Protein AF-A0A1G7J297-F1 (afdb_monomer)

Structure (mmCIF, N/CA/C/O backbone):
data_AF-A0A1G7J297-F1
#
_entry.id   AF-A0A1G7J297-F1
#
loop_
_atom_site.group_PDB
_atom_site.id
_atom_site.type_symbol
_atom_site.label_atom_id
_atom_site.label_alt_id
_atom_site.label_comp_id
_atom_site.label_asym_id
_atom_site.label_entity_id
_atom_site.label_seq_id
_atom_site.pdbx_PDB_ins_code
_atom_site.Cartn_x
_atom_site.Cartn_y
_atom_site.Cartn_z
_atom_site.occupancy
_atom_site.B_iso_or_equiv
_atom_site.auth_seq_id
_atom_site.auth_comp_id
_atom_site.auth_asym_id
_atom_site.auth_atom_id
_atom_site.pdbx_PDB_model_num
ATOM 1 N N . MET A 1 1 ? 20.120 28.623 -20.752 1.00 37.16 1 MET A N 1
ATOM 2 C CA . MET A 1 1 ? 19.771 27.201 -20.960 1.00 37.16 1 MET A CA 1
ATOM 3 C C . MET A 1 1 ? 18.443 26.952 -20.273 1.00 37.16 1 MET A C 1
ATOM 5 O O . MET A 1 1 ? 18.390 26.870 -19.055 1.00 37.16 1 MET A O 1
ATOM 9 N N . THR A 1 2 ? 17.358 26.977 -21.039 1.00 37.75 2 THR A N 1
ATOM 10 C CA . THR A 1 2 ? 15.998 26.819 -20.517 1.00 37.75 2 THR A CA 1
ATOM 11 C C . THR A 1 2 ? 15.784 25.346 -20.192 1.00 37.75 2 THR A C 1
ATOM 13 O O . THR A 1 2 ? 15.816 24.515 -21.097 1.00 37.75 2 THR A O 1
ATOM 16 N N . HIS A 1 3 ? 15.597 25.008 -18.915 1.00 46.00 3 HIS A N 1
ATOM 17 C CA . HIS A 1 3 ? 15.105 23.689 -18.530 1.00 46.00 3 HIS A CA 1
ATOM 18 C C . HIS A 1 3 ? 13.721 23.509 -19.158 1.00 46.00 3 HIS A C 1
ATOM 20 O O . HIS A 1 3 ? 12.732 24.050 -18.663 1.00 46.00 3 HIS A O 1
ATOM 26 N N . LEU A 1 4 ? 13.652 22.773 -20.268 1.00 46.34 4 LEU A N 1
ATOM 27 C CA . LEU A 1 4 ? 12.399 22.221 -20.760 1.00 46.34 4 LEU A CA 1
ATOM 28 C C . LEU A 1 4 ? 11.884 21.300 -19.658 1.00 46.34 4 LEU A C 1
ATOM 30 O O . LEU A 1 4 ? 12.352 20.178 -19.487 1.00 46.34 4 LEU A O 1
ATOM 34 N N . LYS A 1 5 ? 10.961 21.822 -18.850 1.00 51.22 5 LYS A N 1
ATOM 35 C CA . LYS A 1 5 ? 10.151 21.037 -17.928 1.00 51.22 5 LYS A CA 1
ATOM 36 C C . LYS A 1 5 ? 9.463 19.997 -18.806 1.00 51.22 5 LYS A C 1
ATOM 38 O O . LYS A 1 5 ? 8.600 20.372 -19.592 1.00 51.22 5 LYS A O 1
ATOM 43 N N . THR A 1 6 ? 9.899 18.741 -18.770 1.00 61.19 6 THR A N 1
ATOM 44 C CA . THR A 1 6 ? 9.299 17.685 -19.590 1.00 61.19 6 THR A CA 1
ATOM 45 C C . THR A 1 6 ? 7.828 17.582 -19.200 1.00 61.19 6 THR A C 1
ATOM 47 O O . THR A 1 6 ? 7.487 17.092 -18.122 1.00 61.19 6 THR A O 1
ATOM 50 N N . ILE A 1 7 ? 6.951 18.145 -20.031 1.00 73.44 7 ILE A N 1
ATOM 51 C CA . ILE A 1 7 ? 5.510 18.077 -19.830 1.00 73.44 7 ILE A CA 1
ATOM 52 C C . ILE A 1 7 ? 5.122 16.651 -20.202 1.00 73.44 7 ILE A C 1
ATOM 54 O O . ILE A 1 7 ? 5.205 16.273 -21.367 1.00 73.44 7 ILE A O 1
ATOM 58 N N . ARG A 1 8 ? 4.735 15.852 -19.202 1.00 80.88 8 ARG A N 1
ATOM 59 C CA . ARG A 1 8 ? 4.165 14.518 -19.432 1.00 80.88 8 ARG A CA 1
ATOM 60 C C . ARG A 1 8 ? 2.949 14.630 -20.349 1.00 80.88 8 ARG A C 1
ATOM 62 O O . ARG A 1 8 ? 2.193 15.597 -20.230 1.00 80.88 8 ARG A O 1
ATOM 69 N N . THR A 1 9 ? 2.716 13.650 -21.212 1.00 89.50 9 THR A N 1
ATOM 70 C CA . THR A 1 9 ? 1.456 13.547 -21.963 1.00 89.50 9 THR A CA 1
ATOM 71 C C . THR A 1 9 ? 0.275 13.311 -20.999 1.00 89.50 9 THR A C 1
ATOM 73 O O . THR A 1 9 ? 0.489 12.960 -19.835 1.00 89.50 9 THR A O 1
ATOM 76 N N . PRO A 1 10 ? -0.986 13.530 -21.421 1.00 90.75 10 PRO A N 1
ATOM 77 C CA . PRO A 1 10 ? -2.155 13.174 -20.612 1.00 90.75 10 PRO A CA 1
ATOM 78 C C . PRO A 1 10 ? -2.154 11.710 -20.157 1.00 90.75 10 PRO A C 1
ATOM 80 O O . PRO A 1 10 ? -2.418 11.441 -18.991 1.00 90.75 10 PRO A O 1
ATOM 83 N N . GLU A 1 11 ? -1.774 10.793 -21.042 1.00 88.19 11 GLU A N 1
ATOM 84 C CA . GLU A 1 11 ? -1.669 9.358 -20.755 1.00 88.19 11 GLU A CA 1
ATOM 85 C C . GLU A 1 11 ? -0.595 9.075 -19.701 1.00 88.19 11 GLU A C 1
ATOM 87 O O . GLU A 1 11 ? -0.849 8.388 -18.718 1.00 88.19 11 GLU A O 1
ATOM 92 N N . GLN A 1 12 ? 0.578 9.702 -19.828 1.00 89.50 12 GLN A N 1
ATOM 93 C CA . GLN A 1 12 ? 1.647 9.586 -18.835 1.00 89.50 12 GLN A CA 1
ATOM 94 C C . GLN A 1 12 ? 1.254 10.164 -17.469 1.00 89.50 12 GLN A C 1
ATOM 96 O O . GLN A 1 12 ? 1.803 9.744 -16.451 1.00 89.50 12 GLN A O 1
ATOM 101 N N . ARG A 1 13 ? 0.344 11.149 -17.420 1.00 89.38 13 ARG A N 1
ATOM 102 C CA . ARG A 1 13 ? -0.214 11.649 -16.154 1.00 89.38 13 ARG A CA 1
ATOM 103 C C . ARG A 1 13 ? -1.190 10.651 -15.546 1.00 89.38 13 ARG A C 1
ATOM 105 O O . ARG A 1 13 ? -1.020 10.333 -14.379 1.00 89.38 13 ARG A O 1
ATOM 112 N N . ALA A 1 14 ? -2.124 10.130 -16.339 1.00 89.81 14 ALA A N 1
ATOM 113 C CA . ALA A 1 14 ? -3.064 9.109 -15.882 1.00 89.81 14 ALA A CA 1
ATOM 114 C C . ALA A 1 14 ? -2.321 7.881 -15.332 1.00 89.81 14 ALA A C 1
ATOM 116 O O . ALA A 1 14 ? -2.570 7.456 -14.210 1.00 89.81 14 ALA A O 1
ATOM 117 N N . GLU A 1 15 ? -1.307 7.396 -16.051 1.00 89.31 15 GLU A N 1
ATOM 118 C CA . GLU A 1 15 ? -0.475 6.295 -15.568 1.00 89.31 15 GLU A CA 1
ATOM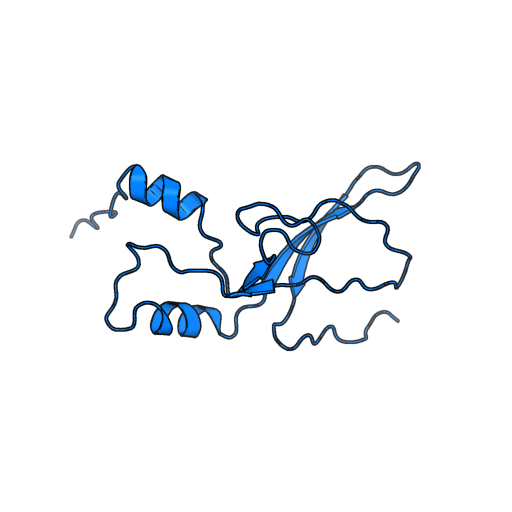 119 C C . GLU A 1 15 ? 0.327 6.676 -14.313 1.00 89.31 15 GLU A C 1
ATO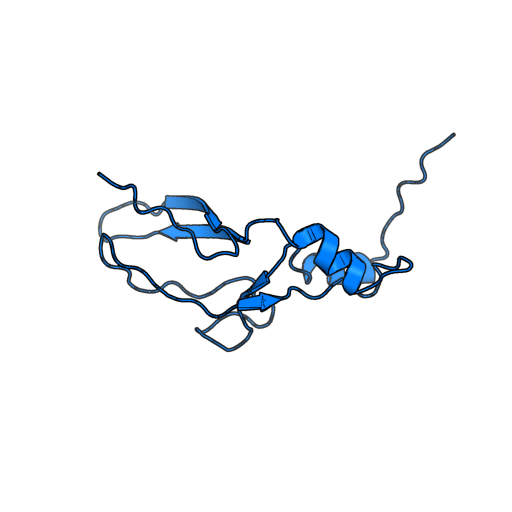M 121 O O . GLU A 1 15 ? 0.443 5.886 -13.378 1.00 89.31 15 GLU A O 1
ATOM 126 N N . ALA A 1 16 ? 0.874 7.895 -14.243 1.00 87.81 16 ALA A N 1
ATOM 127 C CA . ALA A 1 16 ? 1.579 8.345 -13.042 1.00 87.81 16 ALA A CA 1
ATOM 128 C C . ALA A 1 16 ? 0.671 8.363 -11.804 1.00 87.81 16 ALA A C 1
ATOM 130 O O . ALA A 1 16 ? 1.161 8.076 -10.709 1.00 87.81 16 ALA A O 1
ATOM 131 N N . ASP A 1 17 ? -0.610 8.684 -11.994 1.00 89.25 17 ASP A N 1
ATOM 132 C CA . ASP A 1 17 ? -1.634 8.683 -10.952 1.00 89.25 17 ASP A CA 1
ATOM 133 C C . ASP A 1 17 ? -2.077 7.266 -10.579 1.00 89.25 17 ASP A C 1
ATOM 135 O O . ASP A 1 17 ? -2.554 7.078 -9.463 1.00 89.25 17 ASP A O 1
ATOM 139 N N . GLU A 1 18 ? -1.872 6.271 -11.451 1.00 90.50 18 GLU A N 1
ATOM 140 C CA . GLU A 1 18 ? -2.138 4.847 -11.209 1.00 90.50 18 GLU A CA 1
ATOM 141 C C . GLU A 1 18 ? -0.955 4.104 -10.569 1.00 90.50 18 GLU A C 1
ATOM 143 O O . GLU A 1 18 ? -1.163 3.147 -9.817 1.00 90.50 18 GLU A O 1
ATOM 148 N N . VAL A 1 19 ? 0.270 4.602 -10.717 1.00 90.62 19 VAL A N 1
ATOM 149 C CA . VAL A 1 19 ? 1.479 3.997 -10.133 1.00 90.62 19 VAL A CA 1
ATOM 150 C C . VAL A 1 19 ? 1.658 4.349 -8.650 1.00 90.62 19 VAL A C 1
ATOM 152 O O . VAL A 1 19 ? 1.568 5.507 -8.243 1.00 90.62 19 VAL A O 1
ATOM 155 N N . ILE A 1 20 ? 1.985 3.343 -7.832 1.00 92.75 20 ILE A N 1
ATOM 156 C CA . ILE A 1 20 ? 2.512 3.551 -6.477 1.00 92.75 20 ILE A CA 1
ATOM 157 C C . ILE A 1 20 ? 4.015 3.823 -6.570 1.00 92.75 20 ILE A C 1
ATOM 159 O O . ILE A 1 20 ? 4.805 2.942 -6.893 1.00 92.75 20 ILE A O 1
ATOM 163 N N . TRP A 1 21 ? 4.422 5.050 -6.249 1.00 91.25 21 TRP A N 1
ATOM 164 C CA . TRP A 1 21 ? 5.819 5.498 -6.292 1.00 91.25 21 TRP A CA 1
ATOM 165 C C . TRP A 1 21 ? 6.602 5.070 -5.047 1.00 91.25 21 TRP A C 1
ATOM 167 O O . TRP A 1 21 ? 7.051 5.898 -4.248 1.00 91.25 21 TRP A O 1
ATOM 177 N N . GLY A 1 22 ? 6.742 3.762 -4.870 1.00 91.94 22 GLY A N 1
ATOM 178 C CA . GLY A 1 22 ? 7.376 3.156 -3.708 1.00 91.94 22 GLY A CA 1
ATOM 179 C C . GLY A 1 22 ? 7.711 1.687 -3.943 1.00 91.94 22 GLY A C 1
ATOM 180 O O . GLY A 1 22 ? 7.392 1.148 -4.999 1.00 91.94 22 GLY A O 1
ATOM 181 N N . PRO A 1 23 ? 8.328 1.017 -2.962 1.00 93.06 23 PRO A N 1
ATOM 182 C CA . PRO A 1 23 ? 8.814 -0.351 -3.136 1.00 93.06 23 PRO A CA 1
ATOM 183 C C . PRO A 1 23 ? 7.696 -1.380 -3.323 1.00 93.06 23 PRO A C 1
ATOM 185 O O . PRO A 1 23 ? 7.856 -2.330 -4.083 1.00 93.06 23 PRO A O 1
ATOM 188 N N . TYR A 1 24 ? 6.564 -1.174 -2.649 1.00 93.88 24 TYR A N 1
ATOM 189 C CA . TYR A 1 24 ? 5.466 -2.126 -2.585 1.00 93.88 24 TYR A CA 1
ATOM 190 C C . TYR A 1 24 ? 4.110 -1.425 -2.637 1.00 93.88 24 TYR A C 1
ATOM 192 O O . TYR A 1 24 ? 3.966 -0.294 -2.163 1.00 93.88 24 TYR A O 1
ATOM 200 N N . ARG A 1 25 ? 3.122 -2.156 -3.151 1.00 95.25 25 ARG A N 1
ATOM 201 C CA . ARG A 1 25 ? 1.685 -1.871 -3.069 1.00 95.25 25 ARG A CA 1
ATOM 202 C C . ARG A 1 25 ? 0.981 -3.015 -2.344 1.00 95.25 25 ARG A C 1
ATOM 204 O O . ARG A 1 25 ? 1.518 -4.123 -2.299 1.00 95.25 25 ARG A O 1
ATOM 211 N N . PHE A 1 26 ? -0.224 -2.793 -1.826 1.00 96.19 26 PHE A N 1
ATOM 212 C CA . PHE A 1 26 ? -1.052 -3.918 -1.385 1.00 96.19 26 PHE A CA 1
ATOM 213 C C . PHE A 1 26 ? -1.338 -4.842 -2.571 1.00 96.19 26 PHE A C 1
ATOM 215 O O . PHE A 1 26 ? -1.501 -4.365 -3.695 1.00 96.19 26 PHE A O 1
ATOM 222 N N . ARG A 1 27 ? -1.370 -6.158 -2.345 1.00 96.69 27 ARG A N 1
ATOM 223 C CA . ARG A 1 27 ? -1.670 -7.122 -3.409 1.00 96.69 27 ARG A CA 1
ATOM 224 C C . ARG A 1 27 ? -3.129 -6.946 -3.851 1.00 96.69 27 ARG A C 1
ATOM 226 O O . ARG A 1 27 ? -4.014 -7.244 -3.050 1.00 96.69 27 ARG A O 1
ATOM 233 N N . PRO A 1 28 ? -3.408 -6.510 -5.095 1.00 96.69 28 PRO A N 1
ATOM 234 C CA . PRO A 1 28 ? -4.779 -6.267 -5.537 1.00 96.69 28 PRO A CA 1
ATOM 235 C C . PRO A 1 28 ? -5.666 -7.507 -5.384 1.00 96.69 28 PRO A C 1
ATOM 237 O O . PRO A 1 28 ? -5.268 -8.610 -5.764 1.00 96.69 28 PRO A O 1
ATOM 240 N N . GLY A 1 29 ? -6.864 -7.328 -4.822 1.00 95.31 29 GLY A N 1
ATOM 241 C CA . GLY A 1 29 ? -7.825 -8.415 -4.605 1.00 95.31 29 GLY A CA 1
ATOM 242 C C . GLY A 1 29 ? -7.511 -9.357 -3.433 1.00 95.31 29 GLY A C 1
ATOM 243 O O . GLY A 1 29 ? -8.303 -10.259 -3.166 1.00 95.31 29 GLY A O 1
ATOM 244 N N . VAL A 1 30 ? -6.404 -9.153 -2.710 1.00 96.94 30 VAL A N 1
ATOM 245 C CA . VAL A 1 30 ? -6.077 -9.863 -1.460 1.00 96.94 30 VAL A CA 1
ATOM 246 C C . VAL A 1 30 ? -6.208 -8.897 -0.287 1.00 96.94 30 VAL A C 1
ATOM 248 O O . VAL A 1 30 ? -5.983 -7.702 -0.445 1.00 96.94 30 VAL A O 1
ATOM 251 N N . ASP A 1 31 ? -6.646 -9.391 0.875 1.00 95.94 31 ASP A N 1
ATOM 252 C CA . ASP A 1 31 ? -6.950 -8.562 2.055 1.00 95.94 31 ASP A CA 1
ATOM 253 C C . ASP A 1 31 ? -7.926 -7.410 1.741 1.00 95.94 31 ASP A C 1
ATOM 255 O O . ASP A 1 31 ? -7.908 -6.353 2.370 1.00 95.94 31 ASP A O 1
ATOM 259 N N . TYR A 1 32 ? -8.784 -7.631 0.736 1.00 96.81 32 TYR A N 1
ATOM 260 C CA . TYR A 1 32 ? -9.729 -6.658 0.181 1.00 96.81 32 TYR A CA 1
ATOM 261 C C . TYR A 1 32 ? -9.075 -5.382 -0.372 1.00 96.81 32 TYR A C 1
ATOM 263 O O . TYR A 1 32 ? -9.740 -4.352 -0.487 1.00 96.81 32 TYR A O 1
ATOM 271 N N . ALA A 1 33 ? -7.790 -5.438 -0.730 1.00 97.69 33 ALA A N 1
ATOM 272 C CA . ALA A 1 33 ? -7.106 -4.324 -1.364 1.00 97.69 33 ALA A CA 1
ATOM 273 C C . ALA A 1 33 ? -7.772 -3.931 -2.689 1.00 97.69 33 ALA A C 1
ATOM 275 O O . ALA A 1 33 ? -8.227 -4.792 -3.453 1.00 97.69 33 ALA A O 1
ATOM 276 N N . ASP A 1 34 ? -7.791 -2.628 -2.972 1.00 96.56 34 ASP A N 1
ATOM 277 C CA . ASP A 1 34 ? -8.351 -2.110 -4.218 1.00 96.56 34 ASP A CA 1
ATOM 278 C C . ASP A 1 34 ? -7.592 -2.603 -5.466 1.00 96.56 34 ASP A C 1
ATOM 280 O O . ASP A 1 34 ? -6.501 -3.175 -5.394 1.00 96.56 34 ASP A O 1
ATOM 284 N N . ALA A 1 35 ? -8.179 -2.361 -6.641 1.00 95.56 35 ALA A N 1
ATOM 285 C CA . ALA A 1 35 ? -7.646 -2.827 -7.922 1.00 95.56 35 ALA A CA 1
ATOM 286 C C . ALA A 1 35 ? -6.218 -2.331 -8.222 1.00 95.56 35 ALA A C 1
ATOM 288 O O . ALA A 1 35 ? -5.498 -2.954 -9.004 1.00 95.56 35 ALA A O 1
ATOM 289 N N . LEU A 1 36 ? -5.798 -1.223 -7.610 1.00 94.31 36 LEU A N 1
ATOM 290 C CA . LEU A 1 36 ? -4.486 -0.622 -7.822 1.00 94.31 36 LEU A CA 1
ATOM 291 C C . LEU A 1 36 ? -3.501 -0.959 -6.691 1.00 94.31 36 LEU A C 1
ATOM 293 O O . LEU A 1 36 ? -2.305 -0.691 -6.833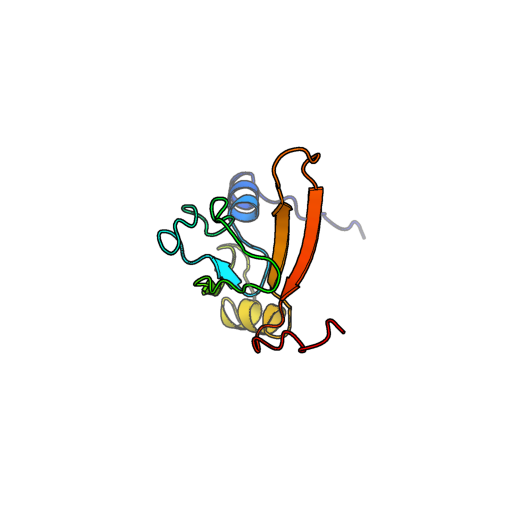 1.00 94.31 36 LEU A O 1
ATOM 297 N N . GLY A 1 37 ? -3.972 -1.573 -5.603 1.00 95.69 37 GLY A N 1
ATOM 298 C CA . GLY A 1 37 ? -3.194 -1.841 -4.399 1.00 95.69 37 GLY A CA 1
ATOM 299 C C . GLY A 1 37 ? -2.906 -0.589 -3.565 1.00 95.69 37 GLY A C 1
ATOM 300 O O . GLY A 1 37 ? -1.905 -0.563 -2.844 1.00 95.69 37 GLY A O 1
ATOM 301 N N . ARG A 1 38 ? -3.726 0.466 -3.694 1.00 94.94 38 ARG A N 1
ATOM 302 C CA . ARG A 1 38 ? -3.542 1.757 -2.999 1.00 94.94 38 ARG A CA 1
ATOM 303 C C . ARG A 1 38 ? -4.014 1.716 -1.555 1.00 94.94 38 ARG A C 1
ATOM 305 O O . ARG A 1 38 ? -3.371 2.302 -0.686 1.00 94.94 38 ARG A O 1
ATOM 312 N N . ALA A 1 39 ? -5.131 1.049 -1.312 1.00 96.19 39 ALA A N 1
ATOM 313 C CA . ALA A 1 39 ? -5.770 1.000 -0.013 1.00 96.19 39 ALA A CA 1
ATOM 314 C C . ALA A 1 39 ? -6.348 -0.384 0.282 1.00 96.19 39 ALA A C 1
ATOM 316 O O . ALA A 1 39 ? -6.701 -1.143 -0.621 1.00 96.19 39 ALA A O 1
ATOM 317 N N . VAL A 1 40 ? -6.483 -0.659 1.576 1.00 97.00 40 VAL A N 1
ATOM 318 C CA . VAL A 1 40 ? -7.313 -1.729 2.133 1.00 97.00 40 VAL A CA 1
ATOM 319 C C . VAL A 1 40 ? -8.464 -1.085 2.914 1.00 97.00 40 VAL A C 1
ATOM 321 O O . VAL A 1 40 ? -8.288 0.019 3.445 1.00 97.00 40 VAL A O 1
ATOM 324 N N . PRO A 1 41 ? -9.644 -1.719 2.991 1.00 96.19 41 PRO A N 1
ATOM 325 C CA . PRO A 1 41 ? -10.743 -1.199 3.791 1.00 96.19 41 PRO A CA 1
ATOM 326 C C . PRO A 1 41 ? -10.399 -1.204 5.290 1.00 96.19 41 PRO A C 1
ATOM 328 O O . PRO A 1 41 ? -9.531 -1.966 5.728 1.00 96.19 41 PRO A O 1
ATOM 331 N N . PRO A 1 42 ? -11.091 -0.386 6.104 1.00 94.62 42 PRO A N 1
ATOM 332 C CA . PRO A 1 42 ? -10.944 -0.423 7.553 1.00 94.62 42 PRO A CA 1
ATOM 333 C C . PRO A 1 42 ? -11.236 -1.815 8.121 1.00 94.62 42 PRO A C 1
ATOM 335 O O . PRO A 1 42 ? -12.189 -2.479 7.715 1.00 94.62 42 PRO A O 1
ATOM 338 N N . PHE A 1 43 ? -10.448 -2.225 9.111 1.00 94.12 43 PHE A N 1
ATOM 339 C CA . PHE A 1 43 ? -10.614 -3.481 9.838 1.00 94.12 43 PHE A CA 1
ATOM 340 C C . PHE A 1 43 ? -10.509 -3.228 11.349 1.00 94.12 43 PHE A C 1
ATOM 342 O O . PHE A 1 43 ? -9.843 -2.278 11.773 1.00 94.12 43 PHE A O 1
ATOM 349 N N . PRO A 1 44 ? -11.159 -4.055 12.186 1.00 93.25 44 PRO A N 1
ATOM 350 C CA . PRO A 1 44 ? -11.021 -3.944 13.629 1.00 93.25 44 PRO A CA 1
ATOM 351 C C . PRO A 1 44 ? -9.586 -4.276 14.051 1.00 93.25 44 PRO A C 1
ATOM 353 O O . PRO A 1 44 ? -9.026 -5.294 13.646 1.00 93.25 44 PRO A O 1
ATOM 356 N N . LEU A 1 45 ? -9.004 -3.435 14.903 1.00 91.75 45 LEU A N 1
ATOM 357 C CA . LEU A 1 45 ? -7.686 -3.657 15.485 1.00 91.75 45 LEU A CA 1
ATOM 358 C C . LEU A 1 45 ? -7.758 -3.415 16.991 1.00 91.75 45 LEU A C 1
ATOM 360 O O . LEU A 1 45 ? -8.125 -2.329 17.437 1.00 91.75 45 LEU A O 1
ATOM 364 N N . LEU A 1 46 ? -7.422 -4.439 17.774 1.00 89.31 46 LEU A N 1
ATOM 365 C CA . LEU A 1 46 ? -7.350 -4.319 19.228 1.00 89.31 46 LEU A CA 1
ATOM 366 C C . LEU A 1 46 ? -6.113 -3.508 19.644 1.00 89.31 46 LEU A C 1
ATOM 368 O O . LEU A 1 46 ? -5.105 -3.537 18.932 1.00 89.31 46 LEU A O 1
ATOM 372 N N . PRO A 1 47 ? -6.134 -2.832 20.808 1.00 84.50 47 PRO A N 1
ATOM 373 C CA . PRO A 1 47 ? -4.940 -2.203 21.369 1.00 84.50 47 PRO A CA 1
ATOM 374 C C . PRO A 1 47 ? -3.769 -3.191 21.458 1.00 84.50 47 PRO A C 1
ATOM 376 O O . PRO A 1 47 ? -3.923 -4.303 21.959 1.00 84.50 47 PRO A O 1
ATOM 379 N N . GLY A 1 48 ? -2.604 -2.804 20.930 1.00 84.69 48 GLY A N 1
ATOM 380 C CA . GLY A 1 48 ? -1.415 -3.667 20.850 1.00 84.69 48 GLY A CA 1
ATOM 381 C C . GLY A 1 48 ? -1.497 -4.796 19.811 1.00 84.69 48 GLY A C 1
ATOM 382 O O . GLY A 1 48 ? -0.509 -5.496 19.585 1.00 84.69 48 GLY A O 1
ATOM 383 N N . GLY A 1 49 ? -2.648 -4.962 19.157 1.00 87.50 49 GLY A N 1
ATOM 384 C CA . GLY A 1 49 ? -2.850 -5.914 18.078 1.00 87.50 49 GLY A CA 1
ATOM 385 C C . GLY A 1 49 ? -2.008 -5.581 16.851 1.00 87.50 49 GLY A C 1
ATOM 386 O O . GLY A 1 49 ? -1.599 -4.441 16.620 1.00 87.50 49 GLY A O 1
ATOM 387 N N . ARG A 1 50 ? -1.763 -6.605 16.035 1.00 86.19 50 ARG A N 1
ATOM 388 C CA . ARG A 1 50 ? -1.070 -6.487 14.752 1.00 86.19 50 ARG A CA 1
ATOM 389 C C . ARG A 1 50 ? -1.923 -7.132 13.675 1.00 86.19 50 ARG A C 1
ATOM 391 O O . ARG A 1 50 ? -2.562 -8.149 13.928 1.00 86.19 50 ARG A O 1
ATOM 398 N N . THR A 1 51 ? -1.894 -6.548 12.485 1.00 87.75 51 THR A N 1
ATOM 399 C CA . THR A 1 51 ? -2.438 -7.170 11.281 1.00 87.75 51 THR A CA 1
ATOM 400 C C . THR A 1 51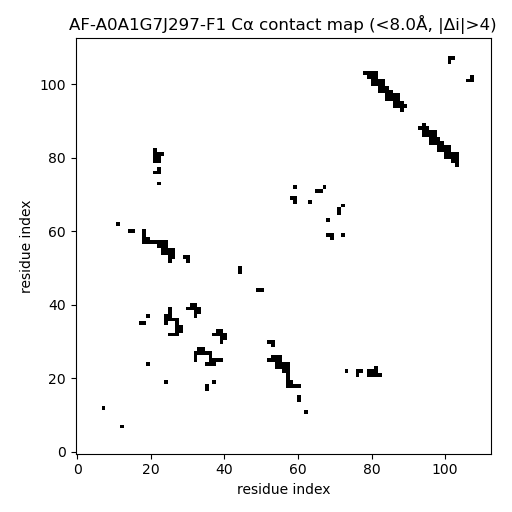 ? -1.307 -7.439 10.302 1.00 87.75 51 THR A C 1
ATOM 402 O O . THR A 1 51 ? -0.332 -6.682 10.254 1.00 87.75 51 THR A O 1
ATOM 405 N N . GLN A 1 52 ? -1.440 -8.505 9.524 1.00 89.38 52 GLN A N 1
ATOM 406 C CA . GLN A 1 52 ? -0.550 -8.795 8.413 1.00 89.38 52 GLN A CA 1
ATOM 407 C C . GLN A 1 52 ? -1.318 -8.538 7.121 1.00 89.38 52 GLN A C 1
ATOM 409 O O . GLN A 1 52 ? -2.399 -9.083 6.931 1.00 89.38 52 GLN A O 1
ATOM 414 N N . LEU A 1 53 ? -0.753 -7.697 6.256 1.00 92.44 53 LEU A N 1
ATOM 415 C CA . LEU A 1 53 ? -1.318 -7.363 4.954 1.00 92.44 53 LEU A CA 1
ATOM 416 C C . LEU A 1 53 ? -0.361 -7.824 3.863 1.00 92.44 53 LEU A C 1
ATOM 418 O O . LEU A 1 53 ? 0.859 -7.668 3.978 1.00 92.44 53 LEU A O 1
ATOM 422 N N . THR A 1 54 ? -0.922 -8.387 2.805 1.00 93.94 54 THR A N 1
ATOM 423 C CA . THR A 1 54 ? -0.170 -8.917 1.677 1.00 93.94 54 THR A CA 1
ATOM 424 C C . THR A 1 54 ? 0.212 -7.789 0.729 1.00 93.94 54 THR A C 1
ATOM 426 O O . THR A 1 54 ? -0.620 -6.970 0.336 1.00 93.94 54 THR A O 1
ATOM 429 N N . VAL A 1 55 ? 1.480 -7.764 0.327 1.00 94.25 55 VAL A N 1
ATOM 430 C CA . VAL A 1 55 ? 2.023 -6.763 -0.593 1.00 94.25 55 VAL A CA 1
ATOM 431 C C . VAL A 1 55 ? 2.709 -7.419 -1.785 1.00 94.25 55 VAL A C 1
ATOM 433 O O . VAL A 1 55 ? 3.240 -8.523 -1.671 1.00 94.25 55 VAL A O 1
ATOM 436 N N . ASP A 1 56 ? 2.726 -6.706 -2.907 1.00 94.81 56 ASP A N 1
ATOM 437 C CA . ASP A 1 56 ? 3.511 -7.033 -4.099 1.00 94.81 56 ASP A CA 1
ATOM 438 C C . ASP A 1 56 ? 4.428 -5.855 -4.456 1.00 94.81 56 ASP A C 1
ATOM 440 O O . ASP A 1 56 ? 4.102 -4.709 -4.121 1.00 94.81 56 ASP A O 1
ATOM 444 N N . PRO A 1 57 ? 5.564 -6.086 -5.144 1.00 92.94 57 PRO A N 1
ATOM 445 C CA . PRO A 1 57 ? 6.387 -4.999 -5.664 1.00 92.94 57 PRO A CA 1
ATOM 446 C C . PRO A 1 57 ? 5.557 -4.032 -6.513 1.00 92.94 57 PRO A C 1
ATOM 448 O O . PRO A 1 57 ? 4.748 -4.461 -7.344 1.00 92.94 57 PRO A O 1
ATOM 451 N N . SER A 1 58 ? 5.747 -2.728 -6.317 1.00 92.69 58 SER A N 1
ATOM 452 C CA . SER A 1 58 ? 5.062 -1.740 -7.153 1.00 92.69 58 SER 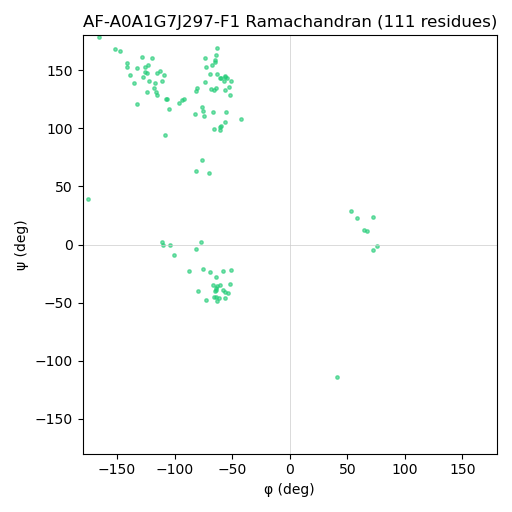A CA 1
ATOM 453 C C . SER A 1 58 ? 5.600 -1.806 -8.581 1.00 92.69 58 SER A C 1
ATOM 455 O O . SER A 1 58 ? 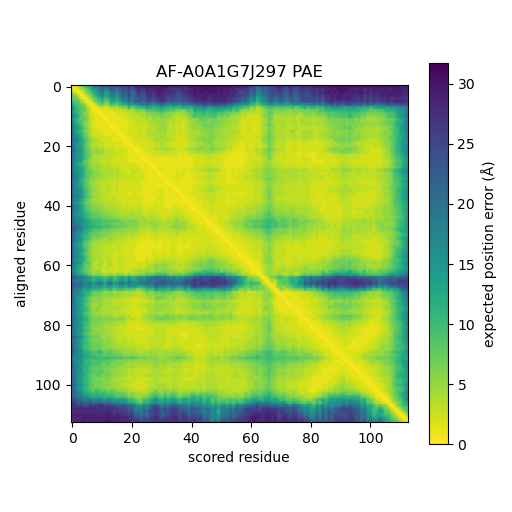6.823 -1.798 -8.752 1.00 92.69 58 SER A O 1
ATOM 457 N N . PRO A 1 59 ? 4.734 -1.812 -9.607 1.00 90.38 59 PRO A N 1
ATOM 458 C CA . PRO A 1 59 ? 5.191 -1.762 -10.986 1.00 90.38 59 PRO A CA 1
ATOM 459 C C . PRO A 1 59 ? 5.788 -0.388 -11.302 1.00 90.38 59 PRO A C 1
ATOM 461 O O . PRO A 1 59 ? 5.312 0.639 -10.808 1.00 90.38 59 PRO A O 1
ATOM 464 N N . ARG A 1 60 ? 6.803 -0.358 -12.168 1.00 90.06 60 ARG A N 1
ATOM 465 C CA . ARG A 1 60 ? 7.255 0.896 -12.780 1.00 90.06 60 ARG A CA 1
ATOM 466 C C . ARG A 1 60 ? 6.185 1.454 -13.736 1.00 90.06 60 ARG A C 1
ATOM 468 O O . ARG A 1 60 ? 5.456 0.666 -14.341 1.00 90.06 60 ARG A O 1
ATOM 475 N N . PRO A 1 61 ? 6.151 2.775 -13.977 1.00 88.62 61 PRO A N 1
ATOM 476 C CA . PRO A 1 61 ? 5.440 3.322 -15.128 1.00 88.62 61 PRO A CA 1
ATOM 477 C C . PRO A 1 61 ? 6.059 2.822 -16.443 1.00 88.62 61 PRO A C 1
ATOM 479 O O . PRO A 1 61 ? 7.284 2.664 -16.544 1.00 88.62 61 PRO A O 1
ATOM 482 N N . SER A 1 62 ? 5.236 2.640 -17.471 1.00 86.69 62 SER A N 1
ATOM 483 C CA . SER A 1 62 ? 5.610 2.202 -18.818 1.00 86.69 62 SER A CA 1
ATOM 484 C C . SER A 1 62 ? 6.670 3.117 -19.437 1.00 86.69 62 SER A C 1
ATOM 486 O O . SER A 1 62 ? 7.665 2.622 -19.962 1.00 86.69 62 SER A O 1
ATOM 488 N N . TRP A 1 63 ? 6.520 4.430 -19.242 1.00 82.94 63 TRP A N 1
ATOM 489 C CA . TRP A 1 63 ? 7.410 5.489 -19.729 1.00 82.94 63 TRP A CA 1
ATOM 490 C C . TRP A 1 63 ? 8.655 5.719 -18.868 1.00 82.94 63 TRP A C 1
ATOM 492 O O . TRP A 1 63 ? 9.480 6.571 -19.203 1.00 82.94 63 TRP A O 1
ATOM 502 N N . HIS A 1 64 ? 8.799 5.017 -17.739 1.00 79.19 64 HIS A N 1
ATOM 503 C CA . HIS A 1 64 ? 10.005 5.100 -16.919 1.00 79.19 64 HIS A CA 1
ATOM 504 C C . HIS A 1 64 ? 11.132 4.294 -17.584 1.00 79.19 64 HIS A C 1
ATOM 506 O O . HIS A 1 64 ? 11.483 3.196 -17.147 1.00 79.19 64 HIS A O 1
ATOM 512 N N . GLU A 1 65 ? 11.665 4.843 -18.675 1.00 64.25 65 GLU A N 1
ATOM 513 C CA . GLU A 1 65 ? 12.747 4.268 -19.467 1.00 64.25 65 GLU A CA 1
ATOM 514 C C . GLU A 1 65 ? 14.112 4.810 -19.015 1.00 64.25 65 GLU A C 1
ATOM 516 O O . GLU A 1 65 ? 14.374 6.011 -18.981 1.00 64.25 65 GLU A O 1
ATOM 521 N N . GLY A 1 66 ? 14.986 3.874 -18.667 1.00 62.19 66 GLY A N 1
ATOM 522 C CA . GLY A 1 66 ? 16.431 4.000 -18.502 1.00 62.19 66 GLY A CA 1
ATOM 523 C C . GLY A 1 66 ? 17.031 2.623 -18.803 1.00 62.19 66 GLY A C 1
ATOM 524 O O . GLY A 1 66 ? 16.271 1.654 -18.884 1.00 62.19 66 GLY A O 1
ATOM 525 N N . SER A 1 67 ? 18.354 2.506 -18.967 1.00 53.06 67 SER A N 1
ATOM 526 C CA . SER A 1 67 ? 19.033 1.249 -19.363 1.00 53.06 67 SER A CA 1
ATOM 527 C C . SER A 1 67 ? 18.657 0.027 -18.517 1.00 53.06 67 SER A C 1
ATOM 529 O O . SER A 1 67 ? 18.755 -1.100 -18.991 1.00 53.06 67 SER A O 1
ATOM 531 N N . ASP A 1 68 ? 18.164 0.264 -17.301 1.00 65.94 68 ASP A N 1
ATOM 532 C CA . ASP A 1 68 ? 17.916 -0.770 -16.306 1.00 65.94 68 ASP A CA 1
ATOM 533 C C . ASP A 1 68 ? 16.415 -1.016 -16.055 1.00 65.94 68 ASP A C 1
ATOM 535 O O . ASP A 1 68 ? 16.072 -1.875 -15.250 1.00 65.94 68 ASP A O 1
ATOM 539 N N . GLY A 1 69 ? 15.501 -0.292 -16.721 1.00 77.94 69 GLY A N 1
ATOM 540 C CA . GLY A 1 69 ? 14.047 -0.534 -16.695 1.00 77.94 69 GLY A CA 1
ATOM 541 C C . GLY A 1 69 ? 13.460 -0.887 -15.315 1.00 77.94 69 GLY A C 1
ATOM 542 O O . GLY A 1 69 ? 13.439 -0.068 -14.397 1.00 77.94 69 GLY A O 1
ATOM 543 N N . GLU A 1 70 ? 12.964 -2.123 -15.181 1.00 81.81 70 GLU A N 1
ATOM 544 C CA . GLU A 1 70 ? 12.427 -2.698 -13.932 1.00 81.81 70 GLU A CA 1
ATOM 545 C C . GLU A 1 70 ? 13.492 -2.835 -12.831 1.00 81.81 70 GLU A C 1
ATOM 547 O O . GLU A 1 70 ? 13.210 -2.589 -11.659 1.00 81.81 70 GLU A O 1
ATOM 552 N N . GLN A 1 71 ? 14.727 -3.186 -13.193 1.00 84.56 71 GLN A N 1
ATOM 553 C CA . GLN A 1 71 ? 15.839 -3.312 -12.252 1.00 84.56 71 GLN A CA 1
ATOM 554 C C . GLN A 1 71 ? 16.191 -1.950 -11.642 1.00 84.56 71 GLN A C 1
ATOM 556 O O . GLN A 1 71 ? 16.271 -1.832 -10.424 1.00 84.56 71 GLN A O 1
ATOM 561 N N . GLY A 1 72 ? 16.271 -0.896 -12.460 1.00 86.56 72 GLY A N 1
ATOM 562 C CA . GLY A 1 72 ? 16.515 0.467 -11.979 1.00 86.56 72 GLY A CA 1
ATOM 563 C C . GLY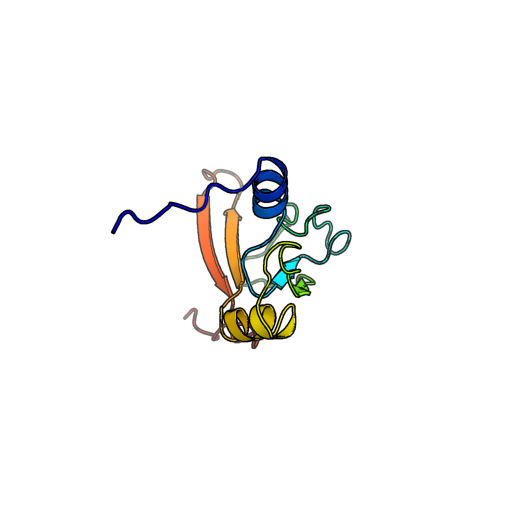 A 1 72 ? 15.398 0.992 -11.069 1.00 86.56 72 GLY A C 1
ATOM 564 O O . GLY A 1 72 ? 15.664 1.677 -10.079 1.00 86.56 72 GLY A O 1
ATOM 565 N N . TRP A 1 73 ? 14.141 0.634 -11.356 1.00 88.00 73 TRP A N 1
ATOM 566 C CA . TRP A 1 73 ? 13.010 0.926 -10.470 1.00 88.00 73 TRP A CA 1
ATOM 567 C C . TRP A 1 73 ? 13.148 0.219 -9.117 1.00 88.00 73 TRP A C 1
ATOM 569 O O . TRP A 1 73 ? 13.038 0.857 -8.066 1.00 88.00 73 TRP A O 1
ATOM 579 N N . ARG A 1 74 ? 13.450 -1.083 -9.132 1.00 87.06 74 ARG A N 1
ATOM 580 C CA . ARG A 1 74 ? 13.667 -1.871 -7.913 1.00 87.06 74 ARG A CA 1
ATOM 581 C C . ARG A 1 74 ? 14.836 -1.341 -7.100 1.00 87.06 74 ARG A C 1
ATOM 583 O O . ARG A 1 74 ? 14.680 -1.150 -5.899 1.00 87.06 74 ARG A O 1
ATOM 590 N N . ASP A 1 75 ? 15.963 -1.043 -7.735 1.00 88.56 75 ASP A N 1
ATOM 591 C CA . ASP A 1 75 ? 17.157 -0.543 -7.054 1.0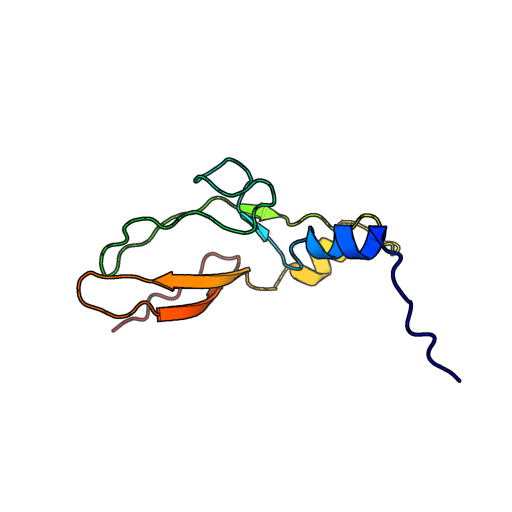0 88.56 75 ASP A CA 1
ATOM 592 C C . ASP A 1 75 ? 16.914 0.822 -6.409 1.00 88.56 75 ASP A C 1
ATOM 594 O O . ASP A 1 75 ? 17.309 1.040 -5.261 1.00 88.56 75 ASP A O 1
ATOM 598 N N . ARG A 1 76 ? 16.164 1.706 -7.080 1.00 89.25 76 ARG A N 1
ATOM 599 C CA . ARG A 1 76 ? 15.756 3.003 -6.522 1.00 89.25 76 ARG A CA 1
ATOM 600 C C . ARG A 1 76 ? 14.973 2.866 -5.217 1.00 89.25 76 ARG A C 1
ATOM 602 O O . ARG A 1 76 ? 15.147 3.685 -4.315 1.00 89.25 76 ARG A O 1
ATOM 609 N N . TYR A 1 77 ? 14.096 1.869 -5.119 1.00 90.69 77 TYR A N 1
ATOM 610 C CA . TYR A 1 77 ? 13.212 1.696 -3.965 1.00 90.69 77 TYR A CA 1
ATOM 611 C C . TYR A 1 77 ? 13.632 0.576 -3.011 1.00 90.69 77 TYR A C 1
ATOM 613 O O . TYR A 1 77 ? 13.001 0.414 -1.969 1.00 90.69 77 TYR A O 1
ATOM 621 N N . ARG A 1 78 ? 14.722 -0.145 -3.293 1.00 87.81 78 ARG A N 1
ATOM 622 C CA . ARG A 1 78 ? 15.170 -1.334 -2.549 1.00 87.81 78 ARG A CA 1
ATOM 623 C C . ARG A 1 78 ? 15.286 -1.130 -1.038 1.00 87.81 78 ARG A C 1
ATOM 625 O O . ARG A 1 78 ? 15.045 -2.057 -0.282 1.00 87.81 78 ARG A O 1
ATOM 632 N N . THR A 1 79 ? 15.662 0.065 -0.595 1.00 87.44 79 THR A N 1
ATOM 633 C CA . THR A 1 79 ? 15.826 0.402 0.831 1.00 87.44 79 THR A CA 1
ATOM 634 C C . THR A 1 79 ? 14.772 1.385 1.338 1.00 87.44 79 THR A C 1
ATOM 636 O O . THR A 1 79 ? 14.803 1.793 2.497 1.00 87.44 79 THR A O 1
ATOM 639 N N . SER A 1 80 ? 13.830 1.787 0.482 1.00 91.44 80 SER A N 1
ATOM 640 C CA . SER A 1 80 ? 12.769 2.713 0.870 1.00 91.44 80 SER A CA 1
ATOM 641 C C . SER A 1 80 ? 11.745 2.002 1.755 1.00 91.44 80 SER A C 1
ATOM 643 O O . SER A 1 80 ? 11.378 0.870 1.453 1.00 91.44 80 SER A O 1
ATOM 645 N N . PRO A 1 81 ? 11.221 2.632 2.814 1.00 92.12 81 PRO A N 1
ATOM 646 C CA . PRO A 1 81 ? 10.122 2.049 3.568 1.00 92.12 81 PRO A CA 1
ATOM 647 C C . PRO A 1 81 ? 8.800 2.149 2.791 1.00 92.12 81 PRO A C 1
ATOM 649 O O . PRO A 1 81 ? 8.637 3.003 1.912 1.00 92.12 81 PRO A O 1
ATOM 652 N N . ILE A 1 82 ? 7.827 1.320 3.164 1.00 91.25 82 ILE A N 1
ATOM 653 C CA . ILE A 1 82 ? 6.440 1.443 2.705 1.00 91.25 82 ILE A CA 1
ATOM 654 C C . ILE A 1 82 ? 5.802 2.600 3.474 1.00 91.25 82 ILE A C 1
ATOM 656 O O . ILE A 1 82 ? 5.728 2.564 4.700 1.00 91.25 82 ILE A O 1
ATOM 660 N N . ARG A 1 83 ? 5.360 3.645 2.776 1.00 92.44 83 ARG A N 1
ATOM 661 C CA . ARG A 1 83 ? 4.714 4.808 3.401 1.00 92.44 83 ARG A CA 1
ATOM 662 C C . ARG A 1 83 ? 3.211 4.599 3.424 1.00 92.44 83 ARG A C 1
ATOM 664 O O . ARG A 1 83 ? 2.617 4.377 2.374 1.00 92.44 83 ARG A O 1
ATOM 671 N N . LEU A 1 84 ? 2.614 4.706 4.603 1.00 92.19 84 LEU A N 1
ATOM 672 C CA . LEU A 1 84 ? 1.196 4.461 4.817 1.00 92.19 84 LEU A CA 1
ATOM 673 C C . LEU A 1 84 ? 0.535 5.655 5.490 1.00 92.19 84 LEU A C 1
ATOM 675 O O . LEU A 1 84 ? 1.143 6.370 6.290 1.00 92.19 84 LEU A O 1
ATOM 679 N N . TRP A 1 85 ? -0.732 5.838 5.147 1.00 94.62 85 TRP A N 1
ATOM 680 C CA . TRP A 1 85 ? -1.665 6.678 5.875 1.00 94.62 85 TRP A CA 1
ATOM 681 C C . TRP A 1 85 ? -2.740 5.755 6.436 1.00 94.62 85 TRP A C 1
ATOM 683 O O . TRP A 1 85 ? -3.301 4.952 5.694 1.00 94.62 85 TRP A O 1
ATOM 693 N N . ALA A 1 86 ? -3.017 5.851 7.731 1.00 93.44 86 ALA A N 1
ATOM 694 C CA . ALA A 1 86 ? -4.134 5.148 8.350 1.00 93.44 86 ALA A CA 1
ATOM 695 C C . ALA A 1 86 ? -5.132 6.164 8.885 1.00 93.44 86 ALA A C 1
ATOM 697 O O . ALA A 1 86 ? -4.747 7.089 9.597 1.00 93.44 86 ALA A O 1
ATOM 698 N N . THR A 1 87 ? -6.407 5.966 8.570 1.00 95.38 87 THR A N 1
ATOM 699 C CA . THR A 1 87 ? -7.510 6.651 9.240 1.00 95.38 87 THR A CA 1
ATOM 700 C C . THR A 1 87 ? -8.047 5.732 10.323 1.00 95.38 87 THR A C 1
ATOM 702 O O . THR A 1 87 ? -8.455 4.606 10.048 1.00 95.38 87 THR A O 1
ATOM 705 N N . CYS A 1 88 ? -8.027 6.211 11.559 1.00 94.44 88 CYS A N 1
ATOM 706 C CA . CYS A 1 88 ? -8.424 5.452 12.730 1.00 94.44 88 CYS A CA 1
ATOM 707 C C . CYS A 1 88 ? -9.722 6.016 13.306 1.00 94.44 88 CYS A C 1
ATOM 709 O O . CYS A 1 88 ? -9.921 7.233 13.371 1.00 94.44 88 CYS A O 1
ATOM 711 N N . THR A 1 89 ? -10.590 5.112 13.745 1.00 95.38 89 THR A N 1
ATOM 712 C CA . THR A 1 89 ? -11.870 5.427 14.378 1.00 95.38 89 THR A CA 1
ATOM 713 C C . THR A 1 89 ? -12.056 4.545 15.601 1.00 95.38 89 THR A C 1
ATOM 715 O O . THR A 1 89 ? -11.779 3.349 15.546 1.00 95.38 89 THR A O 1
ATOM 718 N N . VAL A 1 90 ? -12.577 5.116 16.680 1.00 93.88 90 VAL A N 1
ATOM 719 C CA . VAL A 1 90 ? -13.029 4.388 17.870 1.00 93.88 90 VAL A CA 1
ATOM 720 C C . VAL A 1 90 ? -14.347 5.031 18.327 1.00 93.88 90 VAL A C 1
ATOM 722 O O . VAL A 1 90 ? -14.512 6.236 18.100 1.00 93.88 90 VAL A O 1
ATOM 725 N N . PRO A 1 91 ? -15.311 4.268 18.882 1.00 93.88 91 PRO A N 1
ATOM 726 C CA . PRO A 1 91 ? -16.586 4.826 19.335 1.00 93.88 91 PRO A CA 1
ATOM 727 C C . PRO A 1 91 ? -16.389 6.034 20.251 1.00 93.88 91 PRO A C 1
ATOM 729 O O . PRO A 1 91 ? -15.466 6.036 21.053 1.00 93.88 91 PRO A O 1
ATOM 732 N N . ASP A 1 92 ? -17.236 7.052 20.106 1.00 95.62 92 ASP A N 1
ATOM 733 C CA . ASP A 1 92 ? -17.232 8.284 20.913 1.00 95.62 92 ASP A CA 1
ATOM 734 C C . ASP A 1 92 ? -15.988 9.184 20.781 1.00 95.62 92 ASP A C 1
ATOM 736 O O . ASP A 1 92 ? -15.837 10.162 21.515 1.00 95.62 92 ASP A O 1
ATOM 740 N N . HIS A 1 93 ? -15.127 8.935 19.789 1.00 95.12 93 HIS A N 1
ATOM 741 C CA . HIS A 1 93 ? -13.979 9.787 19.486 1.00 95.12 93 HIS A CA 1
ATOM 742 C C . HIS A 1 93 ? -13.984 10.279 18.035 1.00 95.12 93 HIS A C 1
ATOM 744 O O . HIS A 1 93 ? -14.393 9.587 17.101 1.00 95.12 93 HIS A O 1
ATOM 750 N N . LYS A 1 94 ? -13.466 11.495 17.828 1.00 96.19 94 LYS A N 1
ATOM 751 C CA . LYS A 1 94 ? -13.253 12.048 16.486 1.00 96.19 94 LYS A CA 1
ATOM 752 C C . LYS A 1 94 ? -12.220 11.192 15.730 1.00 96.19 94 LYS A C 1
ATOM 754 O O . LYS A 1 94 ? -11.166 10.915 16.303 1.00 96.19 94 LYS A O 1
ATOM 759 N N . PRO A 1 95 ? -12.460 10.838 14.453 1.00 96.38 95 PRO A N 1
ATOM 760 C CA . PRO A 1 95 ? -11.463 10.160 13.632 1.00 96.38 95 PRO A CA 1
ATOM 761 C C . PRO A 1 95 ? -10.142 10.931 13.569 1.00 96.38 95 PRO A C 1
ATOM 763 O O . PRO A 1 95 ? -10.136 12.164 13.489 1.00 96.38 95 PRO A O 1
ATOM 766 N N . TRP A 1 96 ? -9.028 10.205 13.547 1.00 94.88 96 TRP A N 1
ATOM 767 C CA . TRP A 1 96 ? -7.695 10.779 13.357 1.00 94.88 96 TRP A CA 1
ATOM 768 C C . TRP A 1 96 ? -6.950 10.050 12.246 1.00 94.88 96 TRP A C 1
ATOM 770 O O . TRP A 1 96 ? -7.328 8.955 11.834 1.00 94.88 96 TRP A O 1
ATOM 780 N N . SER A 1 97 ? -5.908 10.687 11.719 1.00 95.06 97 SER A N 1
ATOM 781 C CA . SER A 1 97 ? -5.057 10.096 10.690 1.00 95.06 97 SER A CA 1
ATOM 782 C C . SER A 1 97 ? -3.611 10.047 11.154 1.00 95.06 97 SER A C 1
ATOM 784 O O . SER A 1 97 ? -3.125 10.980 11.791 1.00 95.06 97 SER A O 1
ATOM 786 N N . LEU A 1 98 ? -2.937 8.951 10.827 1.00 92.75 98 LEU A N 1
ATOM 787 C CA . LEU A 1 98 ? -1.526 8.720 11.105 1.00 92.75 98 LEU A CA 1
ATOM 788 C C . LEU A 1 98 ? -0.791 8.558 9.780 1.00 92.75 98 LEU A C 1
ATOM 790 O O . LEU A 1 98 ? -1.244 7.803 8.923 1.00 92.75 98 LEU A O 1
ATOM 794 N N . ALA A 1 99 ? 0.354 9.217 9.637 1.00 93.25 99 ALA A N 1
ATOM 795 C CA . ALA A 1 99 ? 1.308 8.937 8.572 1.00 93.25 99 ALA A CA 1
ATOM 796 C C . ALA A 1 99 ? 2.513 8.221 9.186 1.00 93.25 99 ALA A C 1
ATOM 798 O O . ALA A 1 99 ? 3.107 8.718 10.142 1.00 93.25 99 ALA A O 1
ATOM 799 N N . PHE A 1 100 ? 2.863 7.054 8.656 1.00 89.19 100 PHE A N 1
ATOM 800 C CA . PHE A 1 100 ? 3.976 6.255 9.166 1.00 89.19 100 PHE A CA 1
ATOM 801 C C . PHE A 1 100 ? 4.662 5.478 8.044 1.00 89.19 100 PHE A C 1
ATOM 803 O O . PHE A 1 100 ? 4.175 5.389 6.915 1.00 89.19 100 PHE A O 1
ATOM 810 N N . ALA A 1 101 ? 5.842 4.954 8.354 1.00 90.12 101 ALA A N 1
ATOM 811 C CA . ALA A 1 101 ? 6.682 4.230 7.421 1.00 90.12 101 ALA A CA 1
ATOM 812 C C . ALA A 1 101 ? 6.986 2.841 7.988 1.00 90.12 101 ALA A C 1
ATOM 814 O O . ALA A 1 101 ? 7.384 2.724 9.144 1.00 90.12 101 ALA A O 1
ATOM 815 N N . VAL A 1 102 ? 6.800 1.806 7.173 1.00 87.94 102 VAL A N 1
ATOM 816 C CA . VAL A 1 102 ? 7.073 0.412 7.529 1.00 87.94 102 VAL A CA 1
ATOM 817 C C . VAL A 1 102 ? 8.358 -0.030 6.832 1.00 87.94 102 VAL A C 1
ATOM 819 O O . VAL A 1 102 ? 8.403 -0.028 5.596 1.00 87.94 102 VAL A O 1
ATOM 822 N N . PRO A 1 103 ? 9.416 -0.379 7.583 1.00 86.44 103 PRO A N 1
ATOM 823 C CA . PRO A 1 103 ? 10.615 -0.985 7.020 1.00 86.44 103 PRO A CA 1
ATOM 824 C C . PRO A 1 103 ? 10.293 -2.269 6.246 1.00 86.44 103 PRO A C 1
ATOM 826 O O . PRO A 1 103 ? 9.409 -3.035 6.629 1.00 86.44 103 PRO A O 1
ATOM 829 N N . GLN A 1 104 ? 11.017 -2.520 5.154 1.00 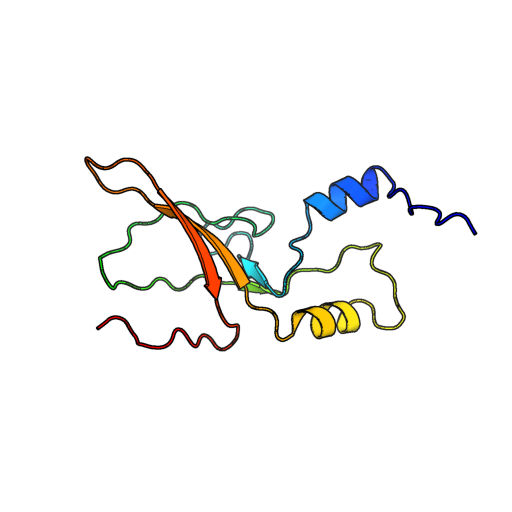81.25 104 GLN A N 1
ATOM 830 C CA . GLN A 1 104 ? 10.786 -3.707 4.319 1.00 81.25 104 GLN A CA 1
ATOM 831 C C . GLN A 1 104 ? 11.178 -5.019 5.008 1.00 81.25 104 GLN A C 1
ATOM 833 O O . GLN A 1 104 ? 10.668 -6.074 4.649 1.00 81.25 104 GLN A O 1
ATOM 838 N N . ASP A 1 105 ? 12.078 -4.955 5.988 1.00 78.12 105 ASP A N 1
ATOM 839 C CA . ASP A 1 105 ? 12.522 -6.102 6.781 1.00 78.12 105 ASP A CA 1
ATOM 840 C C . ASP A 1 105 ? 11.500 -6.518 7.854 1.00 78.12 105 ASP A C 1
ATOM 842 O O . ASP A 1 105 ? 11.751 -7.443 8.625 1.00 78.12 105 ASP A O 1
ATOM 846 N N . GLY A 1 106 ? 10.346 -5.842 7.919 1.00 63.78 106 GLY A N 1
ATOM 847 C CA . GLY A 1 106 ? 9.324 -6.101 8.929 1.00 63.78 106 GLY A CA 1
ATOM 848 C C . GLY A 1 106 ? 9.769 -5.721 10.341 1.00 63.78 106 GLY A C 1
ATOM 849 O O . GLY A 1 106 ? 9.077 -6.063 11.303 1.00 63.78 106 GLY A O 1
ATOM 850 N N . GLY A 1 107 ? 10.890 -5.001 10.466 1.00 65.50 107 GLY A N 1
ATOM 851 C CA . GLY A 1 107 ? 11.463 -4.502 11.704 1.00 65.50 107 GLY A CA 1
ATOM 852 C C . GLY A 1 107 ? 10.626 -3.381 12.307 1.00 65.50 107 GLY A C 1
ATOM 853 O O . GLY A 1 107 ? 11.093 -2.260 12.478 1.00 65.50 107 GLY A O 1
ATOM 854 N N . TRP A 1 108 ? 9.376 -3.666 12.667 1.00 63.03 108 TRP A N 1
ATOM 855 C CA . TRP A 1 108 ? 8.733 -2.913 13.733 1.00 63.03 108 TRP A CA 1
ATOM 856 C C . TRP A 1 108 ? 9.500 -3.232 15.011 1.00 63.03 108 TRP A C 1
ATOM 858 O O . TRP A 1 108 ? 9.310 -4.288 15.620 1.00 63.03 108 TRP A O 1
ATOM 868 N N . THR A 1 109 ? 10.401 -2.338 15.410 1.00 45.19 109 THR A N 1
ATOM 869 C CA . THR A 1 109 ? 11.029 -2.408 16.725 1.00 45.19 109 THR A CA 1
ATOM 870 C C . THR A 1 109 ? 9.930 -2.422 17.781 1.00 45.19 109 THR A C 1
ATOM 872 O O . THR A 1 109 ? 9.179 -1.459 17.937 1.00 45.19 109 THR A O 1
ATOM 875 N N . LEU A 1 110 ? 9.840 -3.549 18.487 1.00 45.00 110 LEU A N 1
ATOM 876 C CA . LEU A 1 110 ? 9.276 -3.666 19.825 1.00 45.00 110 LEU A CA 1
ATOM 877 C C . LEU A 1 110 ? 9.780 -2.474 20.654 1.00 45.00 110 LEU A C 1
ATOM 879 O O . LEU A 1 110 ? 10.967 -2.389 20.947 1.00 45.00 110 LEU A O 1
ATOM 883 N N . GLY A 1 111 ? 8.906 -1.520 20.954 1.00 40.41 111 GLY A N 1
ATOM 884 C CA . GLY A 1 111 ? 9.326 -0.267 21.581 1.00 40.41 111 GLY A CA 1
ATOM 885 C C . GLY A 1 111 ? 8.159 0.638 21.942 1.00 40.41 111 GLY A C 1
ATOM 886 O O . GLY A 1 111 ? 8.231 1.841 21.740 1.00 40.41 111 GLY A O 1
ATOM 887 N N . GLY A 1 112 ? 7.065 0.049 22.418 1.00 32.31 112 GLY A N 1
ATOM 888 C CA . GLY A 1 112 ? 6.110 0.749 23.267 1.00 32.31 112 GLY A CA 1
ATOM 889 C C . GLY A 1 112 ? 6.275 0.181 24.667 1.00 32.31 112 GLY A C 1
ATOM 890 O O . GLY A 1 112 ? 5.732 -0.887 24.946 1.00 32.31 112 GLY A O 1
ATOM 891 N N . ALA A 1 113 ? 7.095 0.843 25.479 1.00 33.38 113 ALA A N 1
ATOM 892 C CA . ALA A 1 113 ? 7.003 0.788 26.931 1.00 33.38 113 ALA A CA 1
ATOM 893 C C . ALA A 1 113 ? 6.397 2.116 27.385 1.00 33.38 113 ALA A C 1
ATOM 895 O O . ALA A 1 113 ? 6.786 3.149 26.788 1.00 33.38 113 ALA A O 1
#

Mean predicted aligned error: 7.42 Å

Sequence (113 aa):
MTHLKTIRTPEQRAEADEVIWGPYRFRPGVDYADALGRAVPPFPLLPGGRTQLTVDPSPRPSWHEGSDGEQGWRDRYRTSPIRLWATCTVPDHKPWSLAFAVPQDGGWTLGGA

Secondary structure (DSSP, 8-state):
---------HHHHHHHHHS--SSEEE-TTSTT--TTSS--------TT------EEEPPPPTT--STTHHHHHHHHHTTPPEEEEEEE--TTS--EEEEEEE-TT--------

Solvent-accessible surface area (backbone atoms only — not comparable to full-atom values): 7377 Å² total; per-residue (Å²): 134,81,81,76,74,82,76,69,52,73,65,56,47,56,47,55,73,61,42,56,97,47,40,52,26,39,28,54,72,44,83,65,14,35,91,73,10,82,49,59,68,92,73,94,74,59,92,93,57,84,84,88,78,62,65,38,73,34,65,72,55,91,82,58,75,56,102,45,40,69,58,48,51,46,62,73,22,69,84,46,47,44,75,46,74,46,80,47,78,55,90,101,52,82,70,49,76,47,78,51,68,43,51,83,85,66,67,73,72,88,76,86,129

Radius of gyration: 17.58 Å; Cα contacts (8 Å, |Δi|>4): 125; chains: 1; bounding box: 37×37×49 Å

Organism: NCBI:txid68213

Nearest PDB structures (foldseek):
  2wqk-assembly1_A  TM=5.247E-01  e=5.820E+00  Aquifex aeolicus VF5

Foldseek 3Di:
DDPPPPDDDPVLVVLVVLFDLAQKAFDDPFLCAHNSSHDHDDDDADVVGDDDTHIDGIADRPPPDDPQHRNVSNVVRVFPFDWDKDWDDDPPDDIDIDIDTQTPVNPPDPDDD

pLDDT: mean 84.55, std 16.04, range [32.31, 97.69]